Protein AF-A0A8H5NZH5-F1 (afdb_monomer)

Organism: NCBI:txid48495

pLDDT: mean 92.54, std 7.97, range [46.5, 98.25]

Nearest PDB structures (foldseek):
  1nek-assembly1_C  TM=1.773E-01  e=9.688E+00  Escherichia coli

Sequence (130 aa):
MSTRTSPVKITEYARPRGITALVFGGAVFSYLCLAGVTLISEENAIWQTLDNISPGGADTFRWIVKTGVPPLIVIHSIEAVAFDRTRLMPHGVPRWGLLWWKWVLSCWIEGIGCWQRFASVVNVKKAAAK

Mean predicted aligned error: 4.62 Å

Radius of gyration: 18.77 Å; Cα contacts (8 Å, |Δi|>4): 123; chains: 1; bounding box: 48×21×57 Å

Solvent-accessible surface area (backbone atoms only — not comparable to full-atom values): 7230 Å² total; per-residue (Å²): 133,87,76,72,67,50,93,62,70,54,91,78,83,83,76,71,57,72,71,46,35,52,47,32,50,52,38,51,50,49,52,50,46,50,75,46,53,83,78,60,42,86,91,38,72,67,26,56,48,30,47,74,74,37,89,71,17,37,64,44,52,50,50,48,36,71,62,52,44,58,58,50,53,52,50,14,50,52,45,24,55,49,41,42,67,72,44,37,51,23,20,65,35,56,81,89,36,74,69,35,48,57,52,40,54,43,15,43,49,36,29,67,53,3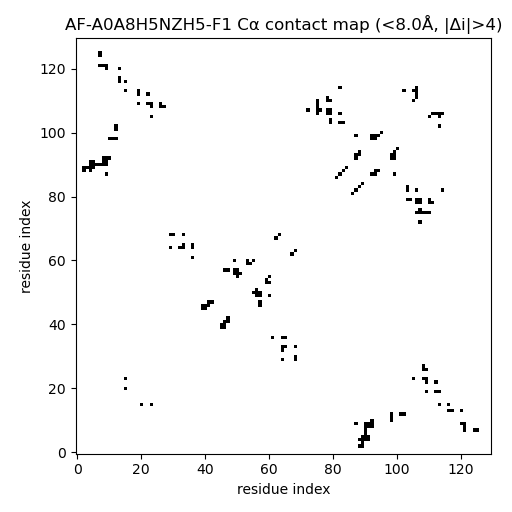6,55,55,51,51,51,49,54,52,50,54,54,53,62,76,72,110

Structure (mmCIF, N/CA/C/O backbone):
data_AF-A0A8H5NZH5-F1
#
_entry.id   AF-A0A8H5NZH5-F1
#
loop_
_atom_site.group_PDB
_atom_site.id
_atom_site.type_symbol
_atom_site.label_atom_id
_atom_site.label_alt_id
_atom_site.label_comp_id
_atom_site.label_asym_id
_atom_site.label_entity_id
_atom_site.label_seq_id
_atom_site.pdbx_PDB_ins_code
_atom_site.Cartn_x
_atom_site.Cartn_y
_atom_site.Cartn_z
_atom_site.occupancy
_atom_site.B_iso_or_equiv
_atom_site.auth_seq_id
_atom_site.auth_comp_id
_atom_site.auth_asym_id
_atom_site.auth_atom_id
_atom_site.pdbx_PDB_model_num
ATOM 1 N N . MET A 1 1 ? -26.302 -8.782 6.408 1.00 46.91 1 MET A N 1
ATOM 2 C CA . MET A 1 1 ? -24.990 -9.223 6.935 1.00 46.91 1 MET A CA 1
ATOM 3 C C . MET A 1 1 ? -24.812 -8.573 8.303 1.00 46.91 1 MET A C 1
ATOM 5 O O . MET A 1 1 ? -24.656 -7.362 8.362 1.00 46.91 1 MET A O 1
ATOM 9 N N . SER A 1 2 ? -24.974 -9.324 9.396 1.00 46.50 2 SER A N 1
ATOM 10 C CA . SER A 1 2 ? -24.846 -8.781 10.758 1.00 46.50 2 SER A CA 1
ATOM 11 C C . SER A 1 2 ? -23.367 -8.524 11.050 1.00 46.50 2 SER A C 1
ATOM 13 O O . SER A 1 2 ? -22.575 -9.465 11.117 1.00 46.50 2 SER A O 1
ATOM 15 N N . THR A 1 3 ? -22.951 -7.261 11.140 1.00 59.31 3 THR A N 1
ATOM 16 C CA . THR A 1 3 ? -21.576 -6.921 11.517 1.00 59.31 3 THR A CA 1
ATOM 17 C C . THR A 1 3 ? -21.408 -7.186 13.004 1.00 59.31 3 THR A C 1
ATOM 19 O O . THR A 1 3 ? -21.908 -6.423 13.828 1.00 59.31 3 THR A O 1
ATOM 22 N N . ARG A 1 4 ? -20.708 -8.268 13.359 1.00 71.38 4 ARG A N 1
ATOM 23 C CA . ARG A 1 4 ? -20.309 -8.540 14.744 1.00 71.38 4 ARG A CA 1
ATOM 24 C C . ARG A 1 4 ? -19.499 -7.344 15.255 1.00 71.38 4 ARG A C 1
ATOM 26 O O . ARG A 1 4 ? -18.373 -7.124 14.817 1.00 71.38 4 ARG A O 1
ATOM 33 N N . THR A 1 5 ? -20.079 -6.551 16.147 1.00 82.81 5 THR A N 1
ATOM 34 C CA . THR A 1 5 ? -19.420 -5.381 16.735 1.00 82.81 5 THR A CA 1
ATOM 35 C C . THR A 1 5 ? -18.360 -5.816 17.741 1.00 82.81 5 THR A C 1
ATOM 37 O O . THR A 1 5 ? -18.608 -6.690 18.569 1.00 82.81 5 THR A O 1
ATOM 40 N N . SER A 1 6 ? -17.185 -5.188 17.701 1.00 87.75 6 SER A N 1
ATOM 41 C CA . SER A 1 6 ? -16.134 -5.361 18.705 1.00 87.75 6 SER A CA 1
ATOM 42 C C . SER A 1 6 ? -16.404 -4.462 19.924 1.00 87.75 6 SER A C 1
ATOM 44 O O . SER A 1 6 ? -16.815 -3.305 19.735 1.00 87.75 6 SER A O 1
ATOM 46 N N . PRO A 1 7 ? -16.131 -4.942 21.158 1.00 89.81 7 PRO A N 1
ATOM 47 C CA . PRO A 1 7 ? -16.182 -4.112 22.363 1.00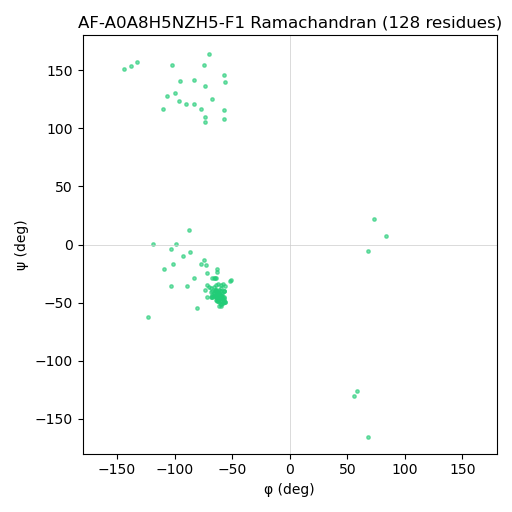 89.81 7 PRO A CA 1
ATOM 48 C C . PRO A 1 7 ? -15.099 -3.023 22.350 1.00 89.81 7 PRO A C 1
ATOM 50 O O . PRO A 1 7 ? -15.306 -1.935 22.873 1.00 89.81 7 PRO A O 1
ATOM 53 N N . VAL A 1 8 ? -13.965 -3.272 21.685 1.00 93.94 8 VAL A N 1
ATOM 54 C CA . VAL A 1 8 ? -12.908 -2.269 21.510 1.00 93.94 8 VAL A CA 1
ATOM 55 C C . VAL A 1 8 ? -13.225 -1.356 20.340 1.00 93.94 8 VAL A C 1
ATOM 57 O O . VAL A 1 8 ? -13.320 -1.828 19.201 1.00 93.94 8 VAL A O 1
ATOM 60 N N . LYS A 1 9 ? -13.326 -0.057 20.636 1.00 95.50 9 LYS A N 1
ATOM 61 C CA . LYS A 1 9 ? -13.509 1.016 19.659 1.00 95.50 9 LYS A CA 1
ATOM 62 C C . LYS A 1 9 ? -12.182 1.654 19.275 1.00 95.50 9 LYS A C 1
ATOM 64 O O . LYS A 1 9 ? -11.305 1.849 20.116 1.00 95.50 9 LYS A O 1
ATOM 69 N N . ILE A 1 10 ? -12.043 1.976 17.994 1.00 96.56 10 ILE A N 1
ATOM 70 C CA . ILE A 1 10 ? -10.858 2.639 17.452 1.00 96.56 10 ILE A CA 1
ATOM 71 C C . ILE A 1 10 ? -11.240 4.064 17.070 1.00 96.56 10 ILE A C 1
ATOM 73 O O . ILE A 1 10 ? -12.079 4.278 16.203 1.00 96.56 10 ILE A O 1
ATOM 77 N N . THR A 1 11 ? -10.619 5.032 17.737 1.00 96.12 11 THR A N 1
ATOM 78 C CA . THR A 1 11 ? -10.888 6.472 17.578 1.00 96.12 11 THR A CA 1
ATOM 79 C C . THR A 1 11 ? -9.669 7.250 17.092 1.00 96.12 11 THR A C 1
ATOM 81 O O . THR A 1 11 ? -9.737 8.460 16.898 1.00 96.12 11 THR A O 1
ATOM 84 N N . GLU A 1 12 ? -8.552 6.564 16.865 1.00 95.19 12 GLU A N 1
ATOM 85 C CA . GLU A 1 12 ? -7.280 7.178 16.510 1.00 95.19 12 GLU A CA 1
ATOM 86 C C . GLU A 1 12 ? -6.622 6.477 15.326 1.00 95.19 12 GLU A C 1
ATOM 88 O O . GLU A 1 12 ? -6.890 5.310 15.017 1.00 95.19 12 GLU A O 1
ATOM 93 N N . TYR A 1 13 ? -5.747 7.220 14.659 1.00 96.75 13 TYR A N 1
ATOM 94 C CA . TYR A 1 13 ? -4.932 6.722 13.566 1.00 96.75 13 TYR A CA 1
ATOM 95 C C . TYR A 1 13 ? -3.488 6.567 14.028 1.00 96.75 13 TYR A C 1
ATOM 97 O O . TYR A 1 13 ? -2.879 7.525 14.505 1.00 96.75 13 TYR A O 1
ATOM 105 N N . ALA A 1 14 ? -2.920 5.384 13.814 1.00 95.44 14 ALA A N 1
ATOM 106 C CA . ALA A 1 14 ? -1.491 5.160 13.958 1.00 95.44 14 ALA A CA 1
ATOM 107 C C . ALA A 1 14 ? -0.830 5.271 12.580 1.00 95.44 14 ALA A C 1
ATOM 109 O O . ALA A 1 14 ? -1.206 4.548 11.658 1.00 95.44 14 ALA A O 1
ATOM 110 N N . ARG A 1 15 ? 0.159 6.161 12.438 1.00 93.50 15 ARG A N 1
ATOM 111 C CA . ARG A 1 15 ? 0.942 6.308 11.197 1.00 93.50 15 ARG A CA 1
ATOM 112 C C . ARG A 1 15 ? 1.953 5.161 11.008 1.00 93.50 15 ARG A C 1
ATOM 114 O O . ARG A 1 15 ? 2.402 4.612 12.020 1.00 93.50 15 ARG A O 1
ATOM 121 N N . PRO A 1 16 ? 2.360 4.841 9.764 1.00 90.44 16 PRO A N 1
ATOM 122 C CA . PRO A 1 16 ? 3.443 3.896 9.506 1.00 90.44 16 PRO A CA 1
ATOM 123 C C . PRO A 1 16 ? 4.737 4.316 10.203 1.00 90.44 16 PRO A C 1
ATOM 125 O O . PRO A 1 16 ? 5.070 5.502 10.270 1.00 90.44 16 PRO A O 1
ATOM 128 N N . ARG A 1 17 ? 5.457 3.337 10.753 1.00 89.12 17 ARG A N 1
ATOM 129 C CA . ARG A 1 17 ? 6.741 3.511 11.450 1.00 89.12 17 ARG A CA 1
ATOM 130 C C . ARG A 1 17 ? 7.662 2.324 11.163 1.00 89.12 17 ARG A C 1
ATOM 132 O O . ARG A 1 17 ? 7.184 1.210 10.940 1.00 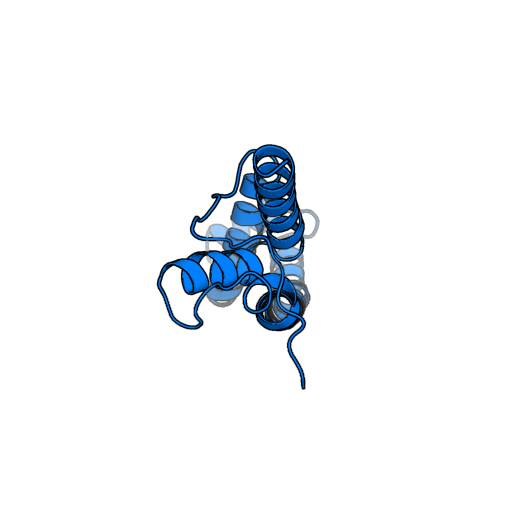89.12 17 ARG A O 1
ATOM 139 N N . GLY A 1 18 ? 8.975 2.559 11.190 1.00 89.56 18 GLY A N 1
ATOM 140 C CA . GLY A 1 18 ? 9.981 1.523 10.933 1.00 89.56 18 GLY A CA 1
ATOM 141 C C . GLY A 1 18 ? 9.763 0.842 9.580 1.00 89.56 18 GLY A C 1
ATOM 142 O O . GLY A 1 18 ? 9.540 1.516 8.578 1.00 89.56 18 GLY A O 1
ATOM 143 N N . ILE A 1 19 ? 9.748 -0.492 9.565 1.00 85.31 19 ILE A N 1
ATOM 144 C CA . ILE A 1 19 ? 9.575 -1.299 8.344 1.00 85.31 19 ILE A CA 1
ATOM 145 C C . ILE A 1 19 ? 8.271 -0.957 7.603 1.00 85.31 19 ILE A C 1
ATOM 147 O O . ILE A 1 19 ? 8.282 -0.828 6.384 1.00 85.31 19 ILE A O 1
ATOM 151 N N . THR A 1 20 ? 7.160 -0.720 8.312 1.00 85.88 20 THR A N 1
ATOM 152 C CA . THR A 1 20 ? 5.889 -0.350 7.651 1.00 85.88 20 THR A CA 1
ATOM 153 C C . THR A 1 20 ? 5.969 0.995 6.926 1.00 85.88 20 THR A C 1
ATOM 155 O O . THR A 1 20 ? 5.316 1.172 5.906 1.00 85.88 20 THR A O 1
ATOM 158 N N . ALA A 1 21 ? 6.813 1.926 7.388 1.00 89.62 21 ALA A N 1
ATOM 159 C CA . ALA A 1 21 ? 7.044 3.184 6.679 1.00 89.62 21 ALA A CA 1
ATOM 160 C C . ALA A 1 21 ? 7.853 2.981 5.389 1.00 89.62 21 ALA A C 1
ATOM 162 O O . ALA A 1 21 ? 7.579 3.652 4.398 1.00 89.62 21 ALA A O 1
ATOM 163 N N . LEU A 1 22 ? 8.798 2.033 5.378 1.00 89.12 22 LEU A N 1
ATOM 164 C CA . LEU A 1 22 ? 9.536 1.663 4.166 1.00 89.12 22 LEU A CA 1
ATOM 165 C C . LEU A 1 22 ? 8.620 0.993 3.138 1.00 89.12 22 LEU A C 1
ATOM 167 O O . LEU A 1 22 ? 8.659 1.358 1.969 1.00 89.12 22 LEU A O 1
ATOM 171 N N . VAL A 1 23 ? 7.749 0.076 3.576 1.00 88.56 23 VAL A N 1
ATOM 172 C CA . VAL A 1 23 ? 6.745 -0.562 2.704 1.00 88.56 23 VAL A CA 1
ATOM 173 C C . VAL A 1 23 ? 5.786 0.478 2.131 1.00 88.56 23 VAL A C 1
ATOM 175 O O . VAL A 1 23 ? 5.553 0.496 0.925 1.00 88.56 23 VAL A O 1
ATOM 178 N N . PHE A 1 24 ? 5.284 1.389 2.971 1.00 90.75 24 PHE A N 1
ATOM 179 C CA . PHE A 1 24 ? 4.438 2.494 2.526 1.00 90.75 24 PHE A CA 1
ATOM 180 C C . PHE A 1 24 ? 5.150 3.349 1.468 1.00 90.75 24 PHE A C 1
ATOM 182 O O . PHE A 1 24 ? 4.593 3.603 0.402 1.00 90.75 24 PHE A O 1
ATOM 189 N N . GLY A 1 25 ? 6.393 3.762 1.736 1.00 92.44 25 GLY A N 1
ATOM 190 C CA . GLY A 1 25 ? 7.189 4.559 0.803 1.00 92.44 25 GLY A CA 1
ATOM 191 C C . GLY A 1 25 ? 7.455 3.836 -0.519 1.00 92.44 25 GLY A C 1
ATOM 192 O O . GLY A 1 25 ? 7.278 4.427 -1.580 1.00 92.44 25 GLY A O 1
ATOM 193 N N . GLY A 1 26 ? 7.808 2.550 -0.467 1.00 92.12 26 GLY A N 1
ATOM 194 C CA . GLY A 1 26 ? 8.046 1.723 -1.650 1.00 92.12 26 GLY A CA 1
ATOM 195 C C . GLY A 1 26 ? 6.795 1.521 -2.507 1.00 92.12 26 GLY A C 1
ATOM 196 O O . GLY A 1 26 ? 6.873 1.595 -3.734 1.00 92.12 26 GLY A O 1
ATOM 197 N N . ALA A 1 27 ? 5.628 1.333 -1.886 1.00 92.50 27 ALA A N 1
ATOM 198 C CA . ALA A 1 27 ? 4.365 1.221 -2.610 1.00 92.50 27 ALA A CA 1
ATOM 199 C C . ALA A 1 27 ? 3.975 2.544 -3.287 1.00 92.50 27 ALA A C 1
ATOM 201 O O . ALA A 1 27 ? 3.658 2.551 -4.475 1.00 92.50 27 ALA A O 1
ATOM 202 N N . VAL A 1 28 ? 4.088 3.677 -2.575 1.00 95.00 28 VAL A N 1
ATOM 203 C CA . VAL A 1 28 ? 3.880 5.011 -3.172 1.00 95.00 28 VAL A CA 1
ATOM 204 C C . VAL A 1 28 ? 4.827 5.227 -4.347 1.00 95.00 28 VAL A C 1
ATOM 206 O O . VAL A 1 28 ? 4.382 5.622 -5.421 1.00 95.00 28 VAL A O 1
ATOM 209 N N . PHE A 1 29 ? 6.116 4.930 -4.169 1.00 95.31 29 PHE A N 1
ATOM 210 C CA . PHE A 1 29 ? 7.106 5.038 -5.235 1.00 95.31 29 PHE A CA 1
ATOM 211 C C . PHE A 1 29 ? 6.719 4.190 -6.452 1.00 95.31 29 PHE A C 1
ATOM 213 O O . PHE A 1 29 ? 6.706 4.699 -7.567 1.00 95.31 29 PHE A O 1
ATOM 220 N N . SER A 1 30 ? 6.296 2.943 -6.242 1.00 94.25 30 SER A N 1
ATOM 221 C CA . SER A 1 30 ? 5.859 2.045 -7.320 1.00 94.25 30 SER A CA 1
ATOM 222 C C . SER A 1 30 ? 4.658 2.600 -8.095 1.00 94.25 30 SER A C 1
ATOM 224 O O . SER A 1 30 ? 4.617 2.517 -9.323 1.00 94.25 30 SER A O 1
ATOM 226 N N . TYR A 1 31 ? 3.695 3.215 -7.403 1.00 95.06 31 TYR A N 1
ATOM 227 C CA . TYR A 1 31 ? 2.541 3.857 -8.040 1.00 95.06 31 TYR A CA 1
ATOM 228 C C . TYR A 1 31 ? 2.944 5.097 -8.845 1.00 95.06 31 TYR A C 1
ATOM 230 O O . TYR A 1 31 ? 2.447 5.294 -9.954 1.00 95.06 31 TYR A O 1
ATOM 238 N N . LEU A 1 32 ? 3.878 5.902 -8.329 1.00 95.75 32 LEU A N 1
ATOM 239 C CA . LEU A 1 32 ? 4.443 7.041 -9.057 1.00 95.75 32 LEU A CA 1
ATOM 240 C C . LEU A 1 32 ? 5.212 6.583 -10.300 1.00 95.75 32 LEU A C 1
ATOM 242 O O . LEU A 1 32 ? 5.054 7.179 -11.365 1.00 95.75 32 LEU A O 1
ATOM 246 N N . CYS A 1 33 ? 5.981 5.495 -10.198 1.00 95.12 33 CYS A N 1
ATOM 247 C CA . CYS A 1 33 ? 6.637 4.884 -11.347 1.00 95.12 33 CYS A CA 1
ATOM 248 C C . CYS A 1 33 ? 5.615 4.471 -12.404 1.00 95.12 33 CYS A C 1
ATOM 250 O O . CYS A 1 33 ? 5.800 4.818 -13.564 1.00 95.12 33 CYS A O 1
ATOM 252 N N . LEU A 1 34 ? 4.521 3.796 -12.028 1.00 96.44 34 LEU A N 1
ATOM 253 C CA . LEU A 1 34 ? 3.472 3.413 -12.978 1.00 96.44 34 LEU A CA 1
ATOM 254 C C . LEU A 1 34 ? 2.829 4.630 -13.654 1.00 96.44 34 LEU A C 1
ATOM 256 O O . LEU A 1 34 ? 2.645 4.612 -14.868 1.00 96.44 34 LEU A O 1
ATOM 260 N N . ALA A 1 35 ? 2.534 5.690 -12.899 1.00 95.06 35 ALA A N 1
ATOM 261 C CA . ALA A 1 35 ? 1.964 6.920 -13.448 1.00 95.06 35 ALA A CA 1
ATOM 262 C C . ALA A 1 35 ? 2.919 7.631 -14.427 1.00 95.06 35 ALA A C 1
ATOM 264 O O . ALA A 1 35 ? 2.472 8.208 -15.415 1.00 95.06 35 ALA A O 1
ATOM 265 N N . GLY A 1 36 ? 4.229 7.578 -14.167 1.00 94.12 36 GLY A N 1
ATOM 266 C CA . GLY A 1 36 ? 5.259 8.221 -14.984 1.00 94.12 36 GLY A CA 1
ATOM 267 C C . GLY A 1 36 ? 5.868 7.345 -16.083 1.00 94.12 36 GLY A C 1
ATOM 268 O O . GLY A 1 36 ? 6.592 7.863 -16.926 1.00 94.12 36 GLY A O 1
ATOM 269 N N . VAL A 1 37 ? 5.600 6.034 -16.120 1.00 92.94 37 VAL A N 1
ATOM 270 C CA . VAL A 1 37 ? 6.324 5.084 -16.993 1.00 92.94 37 VAL A CA 1
ATOM 271 C C . VAL A 1 37 ? 6.134 5.354 -18.493 1.00 92.94 37 VAL A C 1
ATOM 273 O O . VAL A 1 37 ? 6.919 4.911 -19.332 1.00 92.94 37 VAL A O 1
ATOM 276 N N . THR A 1 38 ? 5.076 6.067 -18.876 1.00 89.50 38 THR A N 1
ATOM 277 C CA . THR A 1 38 ? 4.842 6.482 -20.267 1.00 89.50 38 THR A CA 1
ATOM 278 C C . THR A 1 38 ? 5.712 7.663 -20.687 1.00 89.50 38 THR A C 1
ATOM 280 O O . THR A 1 38 ? 5.875 7.876 -21.881 1.00 89.50 38 THR A O 1
ATOM 283 N N . LEU A 1 39 ? 6.295 8.387 -19.729 1.00 91.19 39 LEU A N 1
ATOM 284 C CA . LEU A 1 39 ? 7.187 9.526 -19.954 1.00 91.19 39 LEU A CA 1
ATOM 285 C C . LEU A 1 39 ? 8.655 9.103 -20.136 1.00 91.19 39 LEU A C 1
ATOM 287 O O . LEU A 1 39 ? 9.504 9.941 -20.424 1.00 91.19 39 LEU A O 1
ATOM 291 N N . ILE A 1 40 ? 8.974 7.818 -19.949 1.00 89.69 40 ILE A N 1
ATOM 292 C CA . ILE A 1 40 ? 10.332 7.284 -20.098 1.00 89.69 40 ILE A CA 1
ATOM 293 C C . ILE A 1 40 ? 10.539 6.830 -21.555 1.00 89.69 40 ILE A C 1
ATOM 295 O O . ILE A 1 40 ? 9.799 5.971 -22.055 1.00 89.69 40 ILE A O 1
ATOM 299 N N . SER A 1 41 ? 11.538 7.411 -22.221 1.00 91.19 41 SER A N 1
ATOM 300 C CA . SER A 1 41 ? 11.956 7.133 -23.600 1.00 91.19 41 SER A CA 1
ATOM 301 C C . SER A 1 41 ? 13.481 7.084 -23.694 1.00 91.19 41 SER A C 1
ATOM 303 O O . SER A 1 41 ? 14.158 7.752 -22.916 1.00 91.19 41 SER A O 1
ATOM 305 N N . GLU A 1 42 ? 14.002 6.340 -24.671 1.00 90.69 42 GLU A N 1
ATOM 306 C CA . GLU A 1 42 ? 15.444 6.154 -24.933 1.00 90.69 42 GLU A CA 1
ATOM 307 C C . GLU A 1 42 ? 16.236 7.466 -25.027 1.00 90.69 42 GLU A C 1
ATOM 309 O O . GLU A 1 42 ? 17.399 7.550 -24.637 1.00 90.69 42 GLU A O 1
ATOM 314 N N . GLU A 1 43 ? 15.579 8.524 -25.491 1.00 90.94 43 GLU A N 1
ATOM 315 C CA . GLU A 1 43 ? 16.182 9.841 -25.681 1.00 90.94 43 GLU A CA 1
ATOM 316 C C . GLU A 1 43 ? 16.449 10.588 -24.366 1.00 90.94 43 GLU A C 1
ATOM 318 O O . GLU A 1 43 ? 17.222 11.547 -24.350 1.00 90.94 43 GLU A O 1
ATOM 323 N N . ASN A 1 44 ? 15.815 10.192 -23.258 1.00 92.25 44 ASN A N 1
ATOM 324 C CA . ASN A 1 44 ? 15.880 10.943 -22.011 1.00 92.25 44 ASN A CA 1
ATOM 325 C C . ASN A 1 44 ? 16.846 10.343 -20.977 1.00 92.25 44 ASN A C 1
ATOM 327 O O . ASN A 1 44 ? 17.127 9.147 -20.935 1.00 92.25 44 ASN A O 1
ATOM 331 N N . ALA A 1 45 ? 17.344 11.208 -20.088 1.00 93.94 45 ALA A N 1
ATOM 332 C CA . ALA A 1 45 ? 18.344 10.835 -19.088 1.00 93.94 45 ALA A CA 1
ATOM 333 C C . ALA A 1 45 ? 17.850 9.778 -18.084 1.00 93.94 45 ALA A C 1
ATOM 335 O O . ALA A 1 45 ? 18.664 9.061 -17.502 1.00 93.94 45 ALA A O 1
ATOM 336 N N . ILE A 1 46 ? 16.532 9.659 -17.874 1.00 91.25 46 ILE A N 1
ATOM 337 C CA . ILE A 1 46 ? 15.959 8.644 -16.978 1.00 91.25 46 ILE A CA 1
ATOM 338 C C . ILE A 1 46 ? 16.177 7.254 -17.577 1.00 91.25 46 ILE A C 1
ATOM 340 O O . ILE A 1 46 ? 16.619 6.359 -16.862 1.00 91.25 46 ILE A O 1
ATOM 344 N N . TRP A 1 47 ? 15.928 7.086 -18.879 1.00 93.56 47 TRP A N 1
ATOM 345 C CA . TRP A 1 47 ? 16.182 5.828 -19.579 1.00 93.56 47 TRP A CA 1
ATOM 346 C C . TRP A 1 47 ? 17.654 5.427 -19.500 1.00 93.56 47 TRP A C 1
ATOM 348 O O . TRP A 1 47 ? 17.971 4.348 -19.010 1.00 93.56 47 TRP A O 1
ATOM 358 N N . GLN A 1 48 ? 18.558 6.334 -19.876 1.00 94.12 48 GLN A N 1
ATOM 359 C CA . GLN A 1 48 ? 20.002 6.073 -19.845 1.00 94.12 48 GLN A CA 1
ATOM 360 C C . GLN A 1 48 ? 20.495 5.732 -18.433 1.00 94.12 48 GLN A C 1
ATOM 362 O O . GLN A 1 48 ? 21.354 4.875 -18.245 1.00 94.12 48 GLN A O 1
ATOM 367 N N . THR A 1 49 ? 19.939 6.388 -17.412 1.00 93.94 49 THR A N 1
ATOM 368 C CA . THR A 1 49 ? 20.258 6.068 -16.017 1.00 93.94 49 THR A CA 1
ATOM 369 C C . THR A 1 49 ? 19.804 4.654 -15.666 1.00 93.94 49 THR A C 1
ATOM 371 O O . THR A 1 49 ? 20.590 3.894 -15.108 1.00 93.94 49 THR A O 1
ATOM 374 N N . LEU A 1 50 ? 18.565 4.282 -16.007 1.00 92.81 50 LEU A N 1
ATOM 375 C CA . LEU A 1 50 ? 18.020 2.947 -15.745 1.00 92.81 50 LEU A CA 1
ATOM 376 C C . LEU A 1 50 ? 18.812 1.844 -16.456 1.00 92.81 50 LEU A C 1
ATOM 378 O O . LEU A 1 50 ? 19.064 0.815 -15.833 1.00 92.81 50 LEU A O 1
ATOM 382 N N . ASP A 1 51 ? 19.258 2.072 -17.693 1.00 93.88 51 ASP A N 1
ATOM 383 C CA . ASP A 1 51 ? 20.127 1.142 -18.429 1.00 93.88 51 ASP A CA 1
ATOM 384 C C . ASP A 1 51 ? 21.455 0.880 -17.714 1.00 93.88 51 ASP A C 1
ATOM 386 O O . ASP A 1 51 ? 21.953 -0.244 -17.718 1.00 93.88 51 ASP A O 1
ATOM 390 N N . ASN A 1 52 ? 22.000 1.892 -17.038 1.00 93.06 52 ASN A N 1
ATOM 391 C CA . ASN A 1 52 ? 23.276 1.775 -16.337 1.00 93.06 52 ASN A CA 1
ATOM 392 C C . ASN A 1 52 ? 23.161 1.154 -14.937 1.00 93.06 52 ASN A C 1
ATOM 394 O O . ASN A 1 52 ? 24.126 0.559 -14.457 1.00 93.06 52 ASN A O 1
ATOM 398 N N . ILE A 1 53 ? 22.024 1.321 -14.249 1.00 91.25 53 ILE A N 1
ATOM 399 C CA . ILE A 1 53 ? 21.888 0.927 -12.832 1.00 91.25 53 ILE A CA 1
ATOM 400 C C . ILE A 1 53 ? 20.987 -0.287 -12.604 1.00 91.25 53 ILE A C 1
ATOM 402 O O . ILE A 1 53 ? 21.051 -0.897 -11.535 1.00 91.25 53 ILE A O 1
ATOM 406 N N . SER A 1 54 ? 20.104 -0.612 -13.550 1.00 84.75 54 SER A N 1
ATOM 407 C CA . SER A 1 54 ? 19.110 -1.667 -13.376 1.00 84.75 54 SER A CA 1
ATOM 408 C C . SER A 1 54 ? 19.567 -2.962 -14.047 1.00 84.75 54 SER A C 1
ATOM 410 O O . SER A 1 54 ? 19.915 -2.948 -15.228 1.00 84.75 54 SER A O 1
ATOM 412 N N . PRO A 1 55 ? 19.526 -4.113 -13.353 1.00 86.12 55 PRO A N 1
ATOM 413 C CA . PRO A 1 55 ? 19.676 -5.406 -14.008 1.00 86.12 55 PRO A CA 1
ATOM 414 C C . PRO A 1 55 ? 18.613 -5.576 -15.108 1.00 86.12 55 PRO A C 1
ATOM 416 O O . PRO A 1 55 ? 17.419 -5.604 -14.819 1.00 86.12 55 PRO A O 1
ATOM 419 N N . GLY A 1 56 ? 19.048 -5.673 -16.368 1.00 89.75 56 GLY A N 1
ATOM 420 C CA . GLY A 1 56 ? 18.152 -5.738 -17.531 1.00 89.75 56 GLY A CA 1
ATOM 421 C C . GLY A 1 56 ? 17.649 -4.378 -18.045 1.00 89.75 56 GLY A C 1
ATOM 422 O O . GLY A 1 56 ? 16.786 -4.349 -18.924 1.00 89.75 56 GLY A O 1
ATOM 423 N N . GLY A 1 57 ? 18.176 -3.274 -17.512 1.00 93.19 57 GLY A N 1
ATOM 424 C CA . GLY A 1 57 ? 17.999 -1.917 -18.021 1.00 93.19 57 GLY A CA 1
ATOM 425 C C . GLY A 1 57 ? 16.589 -1.332 -17.917 1.00 93.19 57 GLY A C 1
ATOM 426 O O . GLY A 1 57 ? 15.714 -1.821 -17.190 1.00 93.19 57 GLY A O 1
ATOM 427 N N . ALA A 1 58 ? 16.372 -0.241 -18.649 1.00 93.38 58 ALA A N 1
ATOM 428 C CA . ALA A 1 58 ? 15.128 0.518 -18.673 1.00 93.38 58 ALA A CA 1
ATOM 429 C C . ALA A 1 58 ? 13.941 -0.305 -19.191 1.00 93.38 58 ALA A C 1
ATOM 431 O O . ALA A 1 58 ? 12.828 -0.156 -18.678 1.00 93.38 58 ALA A O 1
ATOM 432 N N . ASP A 1 59 ? 14.173 -1.217 -20.138 1.00 93.62 59 ASP A N 1
ATOM 433 C CA . ASP A 1 59 ? 13.150 -2.133 -20.650 1.00 93.62 59 ASP A CA 1
ATOM 434 C C . ASP A 1 59 ? 12.619 -3.069 -19.568 1.00 93.62 59 ASP A C 1
ATOM 436 O O . ASP A 1 59 ? 11.404 -3.187 -19.377 1.00 93.62 59 ASP A O 1
ATOM 440 N N . THR A 1 60 ? 13.519 -3.692 -18.803 1.00 93.88 60 THR A N 1
ATOM 441 C CA . THR A 1 60 ? 13.120 -4.577 -17.704 1.00 93.88 60 THR A CA 1
ATOM 442 C C . THR A 1 60 ? 12.385 -3.790 -16.626 1.00 93.88 60 THR A C 1
ATOM 444 O O . THR A 1 60 ? 11.320 -4.215 -16.175 1.00 93.88 60 THR A O 1
ATOM 447 N N . PHE A 1 61 ? 12.881 -2.604 -16.257 1.00 93.50 61 PHE A N 1
ATOM 448 C CA . PHE A 1 61 ? 12.184 -1.715 -15.326 1.00 93.50 61 PHE A CA 1
ATOM 449 C C . PHE A 1 61 ? 10.767 -1.377 -15.812 1.00 93.50 61 PHE A C 1
ATOM 451 O O . PHE A 1 61 ? 9.792 -1.519 -15.069 1.00 93.50 61 PHE A O 1
ATOM 458 N N . ARG A 1 62 ? 10.631 -0.970 -17.078 1.00 94.12 62 ARG A N 1
ATOM 459 C CA . ARG A 1 62 ? 9.347 -0.630 -17.695 1.00 94.12 62 ARG A CA 1
ATOM 460 C C . ARG A 1 62 ? 8.396 -1.818 -17.692 1.00 94.12 62 ARG A C 1
ATOM 462 O O . ARG A 1 62 ? 7.216 -1.647 -17.378 1.00 94.12 62 ARG A O 1
ATOM 469 N N . TRP A 1 63 ? 8.894 -3.007 -18.017 1.00 94.56 63 TRP A N 1
ATOM 470 C CA . TRP A 1 63 ? 8.118 -4.238 -17.970 1.00 94.56 63 TRP A CA 1
ATOM 471 C C . TRP A 1 63 ? 7.639 -4.541 -16.546 1.00 94.56 63 TRP A C 1
ATOM 473 O O . TRP A 1 63 ? 6.435 -4.714 -16.354 1.00 94.56 63 TRP A O 1
ATOM 483 N N . ILE A 1 64 ? 8.524 -4.508 -15.540 1.00 94.56 64 ILE A N 1
ATOM 484 C CA . ILE A 1 64 ? 8.170 -4.730 -14.125 1.00 94.56 64 ILE A CA 1
ATOM 485 C C . ILE A 1 64 ? 7.081 -3.752 -13.686 1.00 94.56 64 ILE A C 1
ATOM 487 O O . ILE A 1 64 ? 6.070 -4.160 -13.120 1.00 94.56 64 ILE A O 1
ATOM 491 N N . VAL A 1 65 ? 7.254 -2.461 -13.967 1.00 95.38 65 VAL A N 1
ATOM 492 C CA . VAL A 1 65 ? 6.296 -1.435 -13.551 1.00 95.38 65 VAL A CA 1
ATOM 493 C C . VAL A 1 65 ? 4.937 -1.652 -14.219 1.00 95.38 65 VAL A C 1
ATOM 495 O O . VAL A 1 65 ? 3.914 -1.672 -13.536 1.00 95.38 65 VAL A O 1
ATOM 498 N N . LYS A 1 66 ? 4.904 -1.864 -15.541 1.00 95.94 66 LYS A N 1
ATOM 499 C CA . LYS A 1 66 ? 3.647 -2.014 -16.295 1.00 95.94 66 LYS A CA 1
ATOM 500 C C . LYS A 1 66 ? 2.929 -3.336 -16.027 1.00 95.94 66 LYS A C 1
ATOM 502 O O . LYS A 1 66 ? 1.720 -3.393 -16.225 1.00 95.94 66 LYS A O 1
ATOM 507 N N . THR A 1 67 ? 3.639 -4.379 -15.602 1.00 96.69 67 THR A N 1
ATOM 508 C CA . THR A 1 67 ? 3.048 -5.710 -15.381 1.00 96.69 67 THR A CA 1
ATOM 509 C C . THR A 1 67 ? 2.822 -6.035 -13.909 1.00 96.69 67 THR A C 1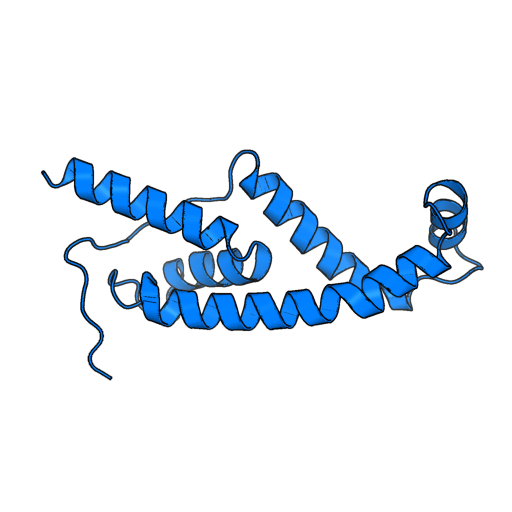
ATOM 511 O O . THR A 1 67 ? 1.814 -6.652 -13.583 1.00 96.69 67 THR A O 1
ATOM 514 N N . GLY A 1 68 ? 3.706 -5.595 -13.012 1.00 95.50 68 GLY A N 1
ATOM 515 C CA . GLY A 1 68 ? 3.661 -5.915 -11.584 1.00 95.50 68 GLY A CA 1
ATOM 516 C C . GLY A 1 68 ? 2.838 -4.939 -10.743 1.00 95.50 68 GLY A C 1
ATOM 517 O O . GLY A 1 68 ? 2.152 -5.358 -9.810 1.00 95.50 68 GLY A O 1
ATOM 518 N N . VAL A 1 69 ? 2.847 -3.643 -11.075 1.00 96.12 69 VAL A N 1
ATOM 519 C CA . VAL A 1 69 ? 2.141 -2.628 -10.272 1.00 96.12 69 VAL A CA 1
ATOM 520 C C . VAL A 1 69 ? 0.613 -2.688 -10.436 1.00 96.12 69 VAL A C 1
ATOM 522 O O . VAL A 1 69 ? -0.081 -2.558 -9.426 1.00 96.12 69 VAL A O 1
ATOM 525 N N . PRO A 1 70 ? 0.029 -2.925 -11.629 1.00 97.12 70 PRO A N 1
ATOM 526 C CA . PRO A 1 70 ? -1.429 -3.006 -11.742 1.00 97.12 70 PRO A CA 1
ATOM 527 C C . PRO A 1 70 ? -2.063 -4.137 -10.907 1.00 97.12 70 PRO A C 1
ATOM 529 O O . PRO A 1 70 ? -3.027 -3.854 -10.193 1.00 97.12 70 PRO A O 1
ATOM 532 N N . PRO A 1 71 ? -1.532 -5.381 -10.890 1.00 96.00 71 PRO A N 1
ATOM 533 C CA . PRO A 1 71 ? -2.002 -6.412 -9.963 1.00 96.00 71 PRO A CA 1
ATOM 534 C C . PRO A 1 71 ? -1.902 -5.998 -8.491 1.00 96.00 71 PRO A C 1
ATOM 536 O O . PRO A 1 71 ? -2.838 -6.247 -7.733 1.00 96.00 71 PRO A O 1
ATOM 539 N N . LEU A 1 72 ? -0.818 -5.321 -8.090 1.00 93.94 72 LEU A N 1
ATOM 540 C CA . LEU A 1 72 ? -0.653 -4.808 -6.725 1.00 93.94 72 LEU A CA 1
ATOM 541 C C . LEU A 1 72 ? -1.783 -3.837 -6.345 1.00 93.94 72 LEU A C 1
ATOM 543 O O . LEU A 1 72 ? -2.394 -3.991 -5.289 1.00 93.94 72 LEU A O 1
ATOM 547 N N . ILE A 1 73 ? -2.121 -2.895 -7.234 1.00 96.06 73 ILE A N 1
ATOM 548 C CA . ILE A 1 73 ? -3.232 -1.947 -7.035 1.00 96.06 73 ILE A CA 1
ATOM 549 C C . ILE A 1 73 ? -4.562 -2.689 -6.858 1.00 96.06 73 ILE A C 1
ATOM 551 O O . ILE A 1 73 ? -5.359 -2.339 -5.981 1.00 96.06 73 ILE A O 1
ATOM 555 N N . VAL A 1 74 ? -4.819 -3.717 -7.674 1.00 96.81 74 VAL A N 1
ATOM 556 C CA . VAL A 1 74 ? -6.042 -4.528 -7.572 1.00 96.81 74 VAL A CA 1
ATOM 557 C C . VAL A 1 74 ? -6.102 -5.243 -6.223 1.00 96.81 74 VAL A C 1
ATOM 559 O O . VAL A 1 74 ? -7.116 -5.150 -5.529 1.00 96.81 74 VAL A O 1
ATOM 562 N N . ILE A 1 75 ? -5.012 -5.900 -5.819 1.00 96.12 75 ILE A N 1
ATOM 563 C CA . ILE A 1 75 ? -4.925 -6.618 -4.541 1.00 96.12 75 ILE A CA 1
ATOM 564 C C . ILE A 1 75 ? -5.155 -5.656 -3.374 1.00 96.12 75 ILE A C 1
ATOM 566 O O . ILE A 1 75 ? -6.044 -5.897 -2.560 1.00 96.12 75 ILE A O 1
ATOM 570 N N . HIS A 1 76 ? -4.450 -4.526 -3.324 1.00 96.31 76 HIS A N 1
ATOM 571 C CA . HIS A 1 76 ? -4.607 -3.559 -2.236 1.00 96.31 76 HIS A CA 1
ATOM 572 C C . HIS A 1 76 ? -6.001 -2.914 -2.206 1.00 96.31 76 HIS A C 1
ATOM 574 O O . HIS A 1 76 ? -6.513 -2.572 -1.139 1.00 96.31 76 HIS A O 1
ATOM 580 N N . SER A 1 77 ? -6.665 -2.787 -3.357 1.00 96.88 77 SER A N 1
ATOM 581 C CA . SER A 1 77 ? -8.065 -2.348 -3.416 1.00 96.88 77 SER A CA 1
ATOM 582 C C . SER A 1 77 ? -9.002 -3.370 -2.768 1.00 96.88 77 SER A C 1
ATOM 584 O O . SER A 1 77 ? -9.870 -2.997 -1.975 1.00 96.88 77 SER A O 1
ATOM 586 N N . ILE A 1 78 ? -8.799 -4.663 -3.040 1.00 97.69 78 ILE A N 1
ATOM 587 C CA . ILE A 1 78 ? -9.542 -5.752 -2.391 1.00 97.69 78 ILE A CA 1
ATOM 588 C C . ILE A 1 78 ? -9.257 -5.767 -0.884 1.00 97.69 78 ILE A C 1
ATOM 590 O O . ILE A 1 78 ? -10.191 -5.849 -0.081 1.00 97.69 78 ILE A O 1
ATOM 594 N N . GLU A 1 79 ? -7.992 -5.629 -0.485 1.00 96.56 79 GLU A N 1
ATOM 595 C CA . GLU A 1 79 ? -7.585 -5.570 0.919 1.00 96.56 79 GLU A CA 1
ATOM 596 C C . GLU A 1 79 ? -8.209 -4.381 1.646 1.00 96.56 79 GLU A C 1
ATOM 598 O O . GLU A 1 79 ? -8.719 -4.560 2.747 1.00 96.56 79 GLU A O 1
ATOM 603 N N . ALA A 1 80 ? -8.247 -3.192 1.041 1.00 97.62 80 ALA A N 1
ATOM 604 C CA . ALA A 1 80 ? -8.864 -2.009 1.637 1.00 97.62 80 ALA A CA 1
ATOM 605 C C . ALA A 1 80 ? -10.374 -2.200 1.866 1.00 97.62 80 ALA A C 1
ATOM 607 O O . ALA A 1 80 ? -10.897 -1.849 2.929 1.00 97.62 80 ALA A O 1
ATOM 608 N N . VAL A 1 81 ? -11.076 -2.823 0.912 1.00 97.62 81 VAL A N 1
ATOM 609 C CA . VAL A 1 81 ? -12.501 -3.166 1.054 1.00 97.62 81 VAL A CA 1
ATOM 610 C C . VAL A 1 81 ? -12.713 -4.211 2.153 1.00 97.62 81 VAL A C 1
ATOM 612 O O . VAL A 1 81 ? -13.627 -4.079 2.973 1.00 97.62 81 VAL A O 1
ATOM 615 N N . ALA A 1 82 ? -11.878 -5.250 2.196 1.00 97.38 82 ALA A N 1
ATOM 616 C CA . ALA A 1 82 ? -11.938 -6.268 3.238 1.00 97.38 82 ALA A CA 1
ATOM 617 C C . ALA A 1 82 ? -11.614 -5.676 4.619 1.00 97.38 82 ALA A C 1
ATOM 619 O O . ALA A 1 82 ? -12.288 -5.993 5.601 1.00 97.38 82 ALA A O 1
ATOM 620 N N . PHE A 1 83 ? -10.637 -4.777 4.702 1.00 97.88 83 PHE A N 1
ATOM 621 C CA . PHE A 1 83 ? -10.204 -4.116 5.927 1.00 97.88 83 PHE A CA 1
ATOM 622 C C . PHE A 1 83 ? -11.309 -3.243 6.512 1.00 97.88 83 PHE A C 1
ATOM 624 O O . PHE A 1 83 ? -11.622 -3.329 7.700 1.00 97.88 83 PHE A O 1
ATOM 631 N N . ASP A 1 84 ? -11.970 -2.460 5.667 1.00 97.44 84 ASP A N 1
ATOM 632 C CA . ASP A 1 84 ? -13.114 -1.666 6.081 1.00 97.44 84 ASP A CA 1
ATOM 633 C C . ASP A 1 84 ? -14.236 -2.545 6.674 1.00 97.44 84 ASP A C 1
ATOM 635 O O . ASP A 1 84 ? -14.675 -2.318 7.805 1.00 97.44 84 ASP A O 1
ATOM 639 N N . ARG A 1 85 ? -14.635 -3.607 5.962 1.00 96.56 85 ARG A N 1
ATOM 640 C CA . ARG A 1 85 ? -15.750 -4.477 6.373 1.00 96.56 85 ARG A CA 1
ATOM 641 C C . ARG A 1 85 ? -15.444 -5.332 7.599 1.00 96.56 85 ARG A C 1
ATOM 643 O O . ARG A 1 85 ? -16.338 -5.595 8.401 1.00 96.56 85 ARG A O 1
ATOM 650 N N . THR A 1 86 ? -14.207 -5.807 7.731 1.00 95.88 86 THR A N 1
ATOM 651 C CA . THR A 1 86 ? -13.828 -6.799 8.754 1.00 95.88 86 THR A CA 1
ATOM 652 C C . THR A 1 86 ? -13.108 -6.195 9.953 1.00 95.88 86 THR A C 1
ATOM 654 O O . THR A 1 86 ? -13.039 -6.839 11.001 1.00 95.88 86 THR A O 1
ATOM 657 N N . ARG A 1 87 ? -12.585 -4.967 9.837 1.00 96.12 87 ARG A N 1
ATOM 658 C CA . ARG A 1 87 ? -11.849 -4.281 10.907 1.00 96.12 87 ARG A CA 1
ATOM 659 C C . ARG A 1 87 ? -12.478 -2.934 11.248 1.00 96.12 87 ARG A C 1
ATOM 661 O O . ARG A 1 87 ? -12.964 -2.781 12.363 1.00 96.12 87 ARG A O 1
ATOM 668 N N . LEU A 1 88 ? -12.541 -1.980 10.321 1.00 97.25 88 LEU A N 1
ATOM 669 C CA . LEU A 1 88 ? -12.990 -0.617 10.650 1.00 97.25 88 LEU A CA 1
ATOM 670 C C . LEU A 1 88 ? -14.433 -0.584 11.167 1.00 97.25 88 LEU A C 1
ATOM 672 O O . LEU A 1 88 ? -14.675 -0.099 12.276 1.00 97.25 88 LEU A O 1
ATOM 676 N N . MET A 1 89 ? -15.367 -1.167 10.413 1.00 96.00 89 MET A N 1
ATOM 677 C CA . MET A 1 89 ? -16.784 -1.205 10.782 1.00 96.00 89 MET A CA 1
ATOM 678 C C . MET A 1 89 ? -17.018 -1.930 12.126 1.00 96.00 89 MET A C 1
ATOM 680 O O . MET A 1 89 ? -17.621 -1.329 13.019 1.00 96.00 89 MET A O 1
ATOM 684 N N . PRO A 1 90 ? -16.502 -3.160 12.358 1.00 96.38 90 PRO A N 1
ATOM 685 C CA . PRO A 1 90 ? -16.614 -3.826 13.659 1.00 96.38 90 PRO A CA 1
ATOM 686 C C . PRO A 1 90 ? -16.053 -3.024 14.835 1.00 96.38 90 PRO A C 1
ATOM 688 O O . PRO A 1 90 ? -16.611 -3.067 15.933 1.00 96.38 90 PRO A O 1
ATOM 691 N N . HIS A 1 91 ? -14.970 -2.278 14.617 1.00 97.00 91 HIS A N 1
ATOM 692 C CA . HIS A 1 91 ? -14.320 -1.452 15.633 1.00 97.00 91 HIS A CA 1
ATOM 693 C C . HIS A 1 91 ? -14.902 -0.031 15.738 1.00 97.00 91 HIS A C 1
ATOM 695 O O . HIS A 1 91 ? -14.346 0.812 16.443 1.00 97.00 91 HIS A O 1
ATOM 701 N N . GLY A 1 92 ? -16.054 0.221 15.108 1.00 95.75 92 GLY A N 1
ATOM 702 C CA . GLY A 1 92 ? -16.830 1.449 15.271 1.00 95.75 92 GLY A CA 1
ATOM 703 C C . GLY A 1 92 ? -16.227 2.680 14.604 1.00 95.75 92 GLY A C 1
ATOM 704 O O . GLY A 1 92 ? -16.555 3.789 15.009 1.00 95.75 92 GLY A O 1
ATOM 705 N N . VAL A 1 93 ? -15.357 2.504 13.607 1.00 97.06 93 VAL A N 1
ATOM 706 C CA . VAL A 1 93 ? -14.840 3.618 12.804 1.00 97.06 93 VAL A CA 1
ATOM 707 C C . VAL A 1 93 ? -15.925 4.038 11.799 1.00 97.06 93 VAL A C 1
ATOM 709 O O . VAL A 1 93 ? -16.280 3.229 10.936 1.00 97.06 93 VAL A O 1
ATOM 712 N N . PRO A 1 94 ? -16.466 5.272 11.868 1.00 94.94 94 PRO A N 1
ATOM 713 C CA . PRO A 1 94 ? -17.519 5.714 10.956 1.00 94.94 94 PRO A CA 1
ATOM 714 C C . PRO A 1 94 ? -16.989 5.842 9.528 1.00 94.94 94 PRO A C 1
ATOM 716 O O . PRO A 1 94 ? -16.010 6.554 9.293 1.00 94.94 94 PRO A O 1
ATOM 719 N N . ARG A 1 95 ? -17.643 5.173 8.571 1.00 96.31 95 ARG A N 1
ATOM 720 C CA . ARG A 1 95 ? -17.283 5.256 7.148 1.00 96.31 95 ARG A CA 1
ATOM 721 C C . ARG A 1 95 ? -17.330 6.703 6.659 1.00 96.31 95 ARG A C 1
ATOM 723 O O . ARG A 1 95 ? -18.162 7.482 7.115 1.00 96.31 95 ARG A O 1
ATOM 730 N N . TRP A 1 96 ? -16.427 7.038 5.737 1.00 95.69 96 TRP A N 1
ATOM 731 C CA . TRP A 1 96 ? -16.282 8.368 5.120 1.00 95.69 96 TRP A CA 1
ATOM 732 C C . TRP A 1 96 ? -15.794 9.495 6.042 1.00 95.69 96 TRP A C 1
ATOM 734 O O . TRP A 1 96 ? -15.498 10.586 5.560 1.00 95.69 96 TRP A O 1
ATOM 744 N N . GLY A 1 97 ? -15.639 9.245 7.345 1.00 96.94 97 GLY A N 1
ATOM 745 C CA . GLY A 1 97 ? -14.997 10.186 8.258 1.00 96.94 97 GLY A CA 1
ATOM 746 C C . GLY A 1 97 ? -13.488 10.305 8.018 1.00 96.94 97 GLY A C 1
ATOM 747 O O . GLY A 1 97 ? -12.856 9.435 7.417 1.00 96.94 97 GLY A O 1
ATOM 748 N N . LEU A 1 98 ? -12.868 11.358 8.559 1.00 97.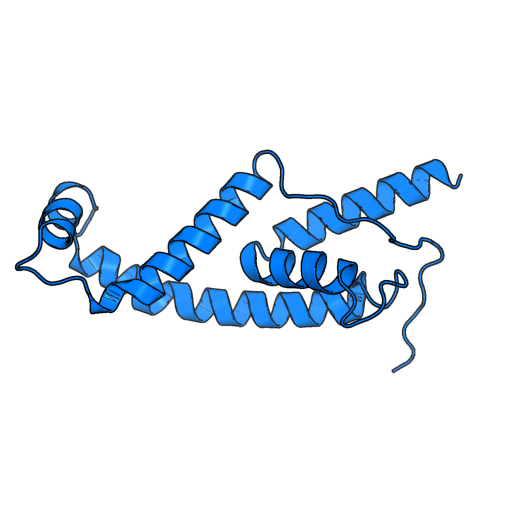50 98 LEU A N 1
ATOM 749 C CA . LEU A 1 98 ? -11.423 11.588 8.408 1.00 97.50 98 LEU A CA 1
ATOM 750 C C . LEU A 1 98 ? -10.582 10.408 8.926 1.00 97.50 98 LEU A C 1
ATOM 752 O O . LEU A 1 98 ? -9.586 10.029 8.312 1.00 97.50 98 LEU A O 1
ATOM 756 N N . LEU A 1 99 ? -10.986 9.808 10.048 1.00 97.81 99 LEU A N 1
ATOM 757 C CA . LEU A 1 99 ? -10.316 8.634 10.606 1.00 97.81 99 LEU A CA 1
ATOM 758 C C . LEU A 1 99 ? -10.394 7.427 9.662 1.00 97.81 99 LEU A C 1
ATOM 760 O O . LEU A 1 99 ? -9.407 6.714 9.490 1.00 97.81 99 LEU A O 1
ATOM 764 N N . TRP A 1 100 ? -11.554 7.219 9.041 1.00 98.25 100 TRP A N 1
ATOM 765 C CA . TRP A 1 100 ? -11.757 6.150 8.075 1.00 98.25 100 TRP A CA 1
ATOM 766 C C . TRP A 1 100 ? -10.862 6.334 6.856 1.00 98.25 100 TRP A C 1
ATOM 768 O O . TRP A 1 100 ? -10.140 5.409 6.504 1.00 98.25 100 TRP A O 1
ATOM 778 N N . TRP A 1 101 ? -10.816 7.542 6.286 1.00 98.00 101 TRP A N 1
ATOM 779 C CA . TRP A 1 101 ? -9.948 7.839 5.145 1.00 98.00 101 TRP A CA 1
ATOM 780 C C . TRP A 1 101 ? -8.473 7.602 5.457 1.00 98.00 101 TRP A C 1
ATOM 782 O O . TRP A 1 101 ? -7.781 6.979 4.658 1.00 98.00 101 TRP A O 1
ATOM 792 N N . LYS A 1 102 ? -7.994 8.017 6.637 1.00 97.69 102 LYS A N 1
ATOM 793 C CA . LYS A 1 102 ? -6.610 7.745 7.059 1.00 97.69 102 LYS A CA 1
ATOM 794 C C . LYS A 1 102 ? -6.299 6.248 7.061 1.00 97.69 102 LYS A C 1
ATOM 796 O O . LYS A 1 102 ? -5.258 5.835 6.563 1.00 97.69 102 LYS A O 1
ATOM 801 N N . TRP A 1 103 ? -7.204 5.439 7.600 1.00 98.06 103 TRP A N 1
ATOM 802 C CA . TRP A 1 103 ? -7.032 3.992 7.675 1.00 98.06 103 TRP A CA 1
ATOM 803 C C . TRP A 1 103 ? -7.172 3.299 6.314 1.00 98.06 103 TRP A C 1
ATOM 805 O O . TRP A 1 103 ? -6.332 2.472 5.970 1.00 98.06 103 TRP A O 1
ATOM 815 N N . VAL A 1 104 ? -8.184 3.652 5.522 1.00 97.88 104 VAL A N 1
ATOM 816 C CA . VAL A 1 104 ? -8.438 3.043 4.209 1.00 97.88 104 VAL A CA 1
ATOM 817 C C . VAL A 1 104 ? -7.359 3.404 3.199 1.00 97.88 104 VAL A C 1
ATOM 819 O O . VAL A 1 104 ? -6.849 2.505 2.540 1.00 97.88 104 VAL A O 1
ATOM 822 N N . LEU A 1 105 ? -6.952 4.674 3.112 1.00 96.56 105 LEU A N 1
ATOM 823 C CA . LEU A 1 105 ? -5.867 5.079 2.211 1.00 96.56 105 LEU A CA 1
ATOM 824 C C . LEU A 1 105 ? -4.544 4.441 2.622 1.00 96.56 105 LEU A C 1
ATOM 826 O O . LEU A 1 105 ? -3.797 3.983 1.766 1.00 96.56 105 LEU A O 1
ATOM 830 N N . SER A 1 106 ? -4.270 4.346 3.927 1.00 96.38 106 SER A N 1
ATOM 831 C CA . SER A 1 106 ? -3.073 3.646 4.384 1.00 96.38 106 SER A CA 1
ATOM 832 C C . SER A 1 106 ? -3.099 2.169 4.002 1.00 96.38 106 SER A C 1
ATOM 834 O O . SER A 1 106 ? -2.095 1.667 3.510 1.00 96.38 106 SER A O 1
ATOM 836 N N . CYS A 1 1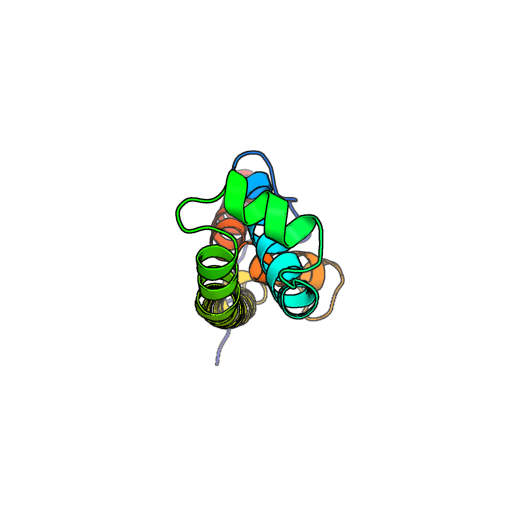07 ? -4.240 1.490 4.159 1.00 97.12 107 CYS A N 1
ATOM 837 C CA . CYS A 1 107 ? -4.403 0.099 3.732 1.00 97.12 107 CYS A CA 1
ATOM 838 C C . CYS A 1 107 ? -4.269 -0.065 2.218 1.00 97.12 107 CYS A C 1
ATOM 840 O O . CYS A 1 107 ? -3.663 -1.024 1.768 1.00 97.12 107 CYS A O 1
ATOM 842 N N . TRP A 1 108 ? -4.798 0.866 1.430 1.00 96.69 108 TRP A N 1
ATOM 843 C CA . TRP A 1 108 ? -4.674 0.824 -0.024 1.00 96.69 108 TRP A CA 1
ATOM 844 C C . TRP A 1 108 ? -3.224 1.035 -0.501 1.00 96.69 108 TRP A 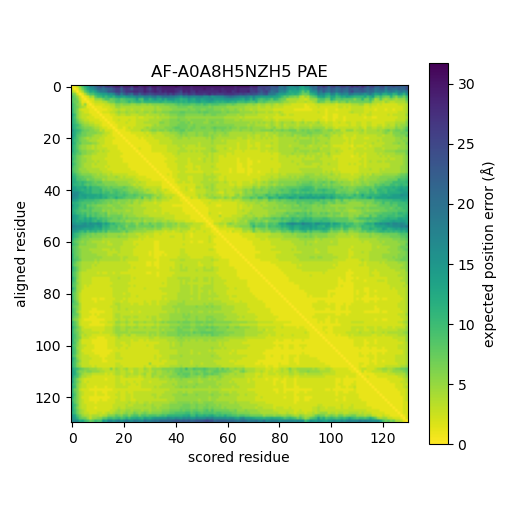C 1
ATOM 846 O O . TRP A 1 108 ? -2.803 0.520 -1.537 1.00 96.69 108 TRP A O 1
ATOM 856 N N . ILE A 1 109 ? -2.423 1.777 0.266 1.00 94.25 109 ILE A N 1
ATOM 857 C CA . ILE A 1 109 ? -1.009 1.993 -0.046 1.00 94.25 109 ILE A CA 1
ATOM 858 C C . ILE A 1 109 ? -0.159 0.803 0.399 1.00 94.25 109 ILE A C 1
ATOM 860 O O . ILE A 1 109 ? 0.569 0.249 -0.412 1.00 94.25 109 ILE A O 1
ATOM 864 N N . GLU A 1 110 ? -0.229 0.401 1.667 1.00 91.12 110 GLU A N 1
ATOM 865 C CA . GLU A 1 110 ? 0.725 -0.558 2.255 1.00 91.12 110 GLU A CA 1
ATOM 866 C C . GLU A 1 110 ? 0.175 -1.990 2.409 1.00 91.12 110 GLU A C 1
ATOM 868 O O . GLU A 1 110 ? 0.893 -2.877 2.878 1.00 91.12 110 GLU A O 1
ATOM 873 N N . GLY A 1 111 ? -1.102 -2.210 2.087 1.00 91.31 111 GLY A N 1
ATOM 874 C CA . GLY A 1 111 ? -1.765 -3.508 2.179 1.00 91.31 111 GLY A CA 1
ATOM 875 C C . GLY A 1 111 ? -1.744 -4.093 3.592 1.00 91.31 111 GLY A C 1
ATOM 876 O O . GLY A 1 111 ? -2.119 -3.445 4.580 1.00 91.31 111 GLY A O 1
ATOM 877 N N . ILE A 1 112 ? -1.255 -5.330 3.703 1.00 88.00 112 ILE A N 1
ATOM 878 C CA . ILE A 1 112 ? -1.136 -6.113 4.949 1.00 88.00 112 ILE A CA 1
ATOM 879 C C . ILE A 1 112 ? -0.422 -5.356 6.085 1.00 88.00 112 ILE A C 1
ATOM 881 O O . ILE A 1 112 ? -0.774 -5.541 7.255 1.00 88.00 112 ILE A O 1
ATOM 885 N N . GLY A 1 113 ? 0.530 -4.462 5.791 1.00 90.44 113 GLY A N 1
ATOM 886 C CA . GLY A 1 113 ? 1.200 -3.661 6.828 1.00 90.44 113 GLY A CA 1
ATOM 887 C C . GLY A 1 113 ? 0.215 -2.827 7.661 1.00 90.44 113 GLY A C 1
ATOM 888 O O . GLY A 1 113 ? 0.361 -2.693 8.882 1.00 90.44 113 GLY A O 1
ATOM 889 N N . CYS A 1 114 ? -0.861 -2.351 7.029 1.00 95.25 114 CYS A N 1
ATOM 890 C CA . CYS A 1 114 ? -1.931 -1.611 7.687 1.00 95.25 114 CYS A CA 1
ATOM 891 C C . CYS A 1 114 ? -2.736 -2.508 8.628 1.00 95.25 114 CYS A C 1
ATOM 893 O O . CYS A 1 114 ? -3.050 -2.117 9.754 1.00 95.25 114 CYS A O 1
ATOM 895 N N . TRP A 1 115 ? -3.016 -3.741 8.199 1.00 95.19 115 TRP A N 1
ATOM 896 C CA . TRP A 1 115 ? -3.747 -4.731 8.989 1.00 95.19 115 TRP A CA 1
ATOM 897 C C . TRP A 1 115 ? -3.005 -5.081 10.273 1.00 95.19 115 TRP A C 1
ATOM 899 O O . TRP A 1 115 ? -3.602 -5.099 11.351 1.00 95.19 115 TRP A O 1
ATOM 909 N N . GLN A 1 116 ? -1.697 -5.321 10.165 1.00 93.81 116 GLN A N 1
ATOM 910 C CA . GLN A 1 116 ? -0.832 -5.604 11.308 1.00 93.81 116 GLN A CA 1
ATOM 911 C C . GLN A 1 116 ? -0.793 -4.414 12.271 1.00 93.81 116 GLN A C 1
ATOM 913 O O . GLN A 1 116 ? -0.943 -4.584 13.485 1.00 93.81 116 GLN A O 1
ATOM 918 N N . ARG A 1 117 ? -0.673 -3.191 11.736 1.00 95.00 117 ARG A N 1
ATOM 919 C CA . ARG A 1 117 ? -0.672 -1.972 12.551 1.00 95.00 117 ARG A CA 1
ATOM 920 C C . ARG A 1 117 ? -2.002 -1.762 13.267 1.00 95.00 11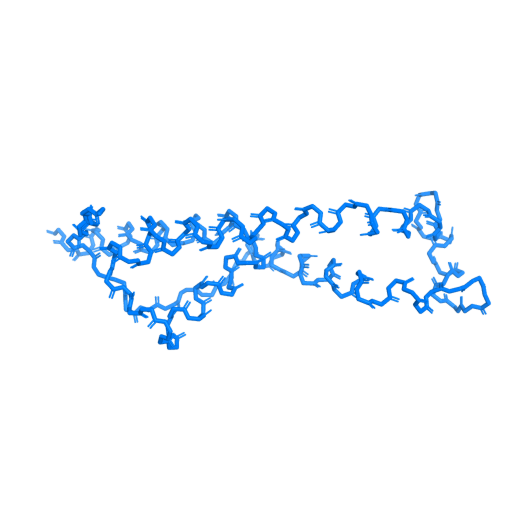7 ARG A C 1
ATOM 922 O O . ARG A 1 117 ? -2.011 -1.482 14.462 1.00 95.00 117 ARG A O 1
ATOM 929 N N . PHE A 1 118 ? -3.120 -1.943 12.576 1.00 96.50 118 PHE A N 1
ATOM 930 C CA . PHE A 1 118 ? -4.444 -1.843 13.178 1.00 96.50 118 PHE A CA 1
ATOM 931 C C . PHE A 1 118 ? -4.649 -2.890 14.277 1.00 96.50 118 PHE A C 1
ATOM 933 O O . PHE A 1 118 ? -5.125 -2.562 15.363 1.00 96.50 118 PHE A O 1
ATOM 940 N N . ALA A 1 119 ? -4.243 -4.140 14.032 1.00 95.38 119 ALA A N 1
ATOM 941 C CA . ALA A 1 119 ? -4.311 -5.206 15.028 1.00 95.38 119 ALA A CA 1
ATOM 942 C C . ALA A 1 119 ? -3.492 -4.868 16.283 1.00 95.38 119 ALA A C 1
ATOM 944 O O . ALA A 1 119 ? -3.969 -5.083 17.397 1.00 95.38 119 ALA A O 1
ATOM 945 N N . SER A 1 120 ? -2.307 -4.274 16.114 1.00 94.94 120 SER A N 1
ATOM 946 C CA . SER A 1 120 ? -1.493 -3.776 17.227 1.00 94.94 120 SER A CA 1
ATOM 947 C C . SER A 1 120 ? -2.235 -2.714 18.051 1.00 94.94 120 SER A C 1
ATOM 949 O O . SER A 1 120 ? -2.358 -2.867 19.266 1.00 94.94 120 SER A O 1
ATOM 951 N N . VAL A 1 121 ? -2.841 -1.705 17.408 1.00 95.94 121 VAL A N 1
ATOM 952 C CA . VAL A 1 121 ? -3.645 -0.676 18.105 1.00 95.94 121 VAL A CA 1
ATOM 953 C C . VAL A 1 1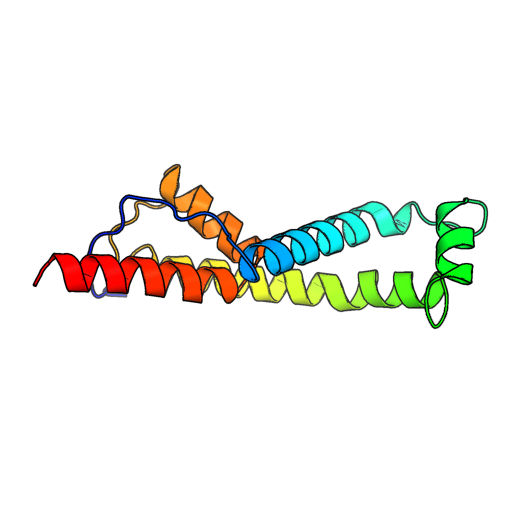21 ? -4.815 -1.304 18.869 1.00 95.94 121 VAL A C 1
ATOM 955 O O . VAL A 1 121 ? -5.052 -0.971 20.031 1.00 95.94 121 VAL A O 1
ATOM 958 N N . VAL A 1 122 ? -5.534 -2.246 18.250 1.00 96.50 122 VAL A N 1
ATOM 959 C CA . VAL A 1 122 ? -6.626 -2.979 18.908 1.00 96.50 122 VAL A CA 1
ATOM 960 C C . VAL A 1 122 ? -6.120 -3.734 20.136 1.00 96.50 122 VAL A C 1
ATOM 962 O O . VAL A 1 122 ? -6.773 -3.693 21.175 1.00 96.50 122 VAL A O 1
ATOM 965 N N . ASN A 1 123 ? -4.977 -4.413 20.041 1.00 95.81 123 ASN A N 1
ATOM 966 C CA . ASN A 1 123 ? -4.409 -5.181 21.147 1.00 95.81 123 ASN A CA 1
ATOM 967 C C . ASN A 1 123 ? -3.969 -4.284 22.308 1.00 95.81 123 ASN A C 1
ATOM 969 O O . ASN A 1 123 ? -4.272 -4.604 23.455 1.00 95.81 123 ASN A O 1
ATOM 973 N N . VAL A 1 124 ? -3.345 -3.137 22.021 1.00 95.00 124 VAL A N 1
ATOM 974 C CA . VAL A 1 124 ? -2.991 -2.137 23.042 1.00 95.00 124 VAL A CA 1
ATOM 975 C C . VAL A 1 124 ? -4.243 -1.641 23.768 1.00 95.00 124 VAL A C 1
ATOM 977 O O . VAL A 1 124 ? -4.286 -1.648 24.995 1.00 95.00 124 VAL A O 1
ATOM 980 N N . LYS A 1 125 ? -5.308 -1.295 23.033 1.00 94.69 125 LYS A N 1
ATOM 981 C CA . LYS A 1 125 ? -6.573 -0.865 23.653 1.00 94.69 125 LYS A CA 1
ATOM 982 C C . LYS A 1 125 ? -7.262 -1.975 24.446 1.00 94.69 125 LYS A C 1
ATOM 984 O O . LYS A 1 125 ? -7.843 -1.694 25.486 1.00 94.69 125 LYS A O 1
ATOM 989 N N . LYS A 1 126 ? -7.198 -3.227 23.982 1.00 93.69 126 LYS A N 1
ATOM 990 C CA . LYS A 1 126 ? -7.707 -4.386 24.735 1.00 93.69 126 LYS A CA 1
ATOM 991 C C . LYS A 1 126 ? -6.968 -4.569 26.057 1.00 93.69 126 LYS A C 1
ATOM 993 O O . LYS A 1 126 ? -7.609 -4.890 27.047 1.00 93.69 126 LYS A O 1
ATOM 998 N N . ALA A 1 127 ? -5.646 -4.403 26.059 1.00 92.62 127 ALA A N 1
ATOM 999 C CA . ALA A 1 127 ? -4.829 -4.546 27.259 1.00 92.62 127 ALA A CA 1
ATOM 1000 C C . ALA A 1 127 ? -5.094 -3.428 28.276 1.00 92.62 127 ALA A C 1
ATOM 1002 O O . ALA A 1 127 ? -5.155 -3.711 29.461 1.00 92.62 127 ALA A O 1
ATOM 1003 N N . ALA A 1 128 ? -5.313 -2.194 27.813 1.00 88.75 128 ALA A N 1
ATOM 1004 C CA . ALA A 1 128 ? -5.626 -1.052 28.675 1.00 88.75 128 ALA A CA 1
ATOM 1005 C C . ALA A 1 128 ? -7.058 -1.055 29.250 1.00 88.75 128 ALA A C 1
ATOM 1007 O O . ALA A 1 128 ? -7.361 -0.254 30.125 1.00 88.75 128 ALA A O 1
ATOM 1008 N N . ALA A 1 129 ? -7.950 -1.901 28.723 1.00 80.81 129 ALA A N 1
ATOM 1009 C CA . ALA A 1 129 ? -9.339 -2.034 29.175 1.00 80.81 129 ALA A CA 1
ATOM 1010 C C . ALA A 1 129 ? -9.564 -3.224 30.131 1.00 80.81 129 ALA A C 1
ATOM 1012 O O . ALA A 1 129 ? -10.707 -3.481 30.508 1.00 80.81 129 ALA A O 1
ATOM 1013 N N . LYS A 1 130 ? -8.504 -3.976 30.451 1.00 63.81 130 LYS A N 1
ATOM 1014 C CA . LYS A 1 130 ? -8.482 -4.993 31.509 1.00 63.81 130 LYS A CA 1
ATOM 1015 C C . LYS A 1 130 ? -7.986 -4.366 32.802 1.00 63.81 130 LYS A C 1
ATOM 1017 O O . LYS A 1 130 ? -8.483 -4.811 33.854 1.00 63.81 130 LYS A O 1
#

Secondary structure (DSSP, 8-state):
------SS-----PPP-THHHHHHHHHHHHHHHHHHGGG--TTSHHHHHHHHHSTTHHHHHHHHHHHHHHHHHHHHHHHHHHHIIIIITTTTPPTTSHHHHHHHHHHHHHTHHHHHHHHHHHHHHHHHT-

Foldseek 3Di:
DDQQADPAADDDDDDDDDPLVVLLVVLVVLVVCLVCLVVDDPPDPVQVVQQVPPDVGNVVVSCCSPPVNVVLLVLLLVLLVCCCRNPCVNNPNDPPDPRSCSLSVSSSRNPVSSVVVSVVVRVVRVVVVD